Protein AF-A0A0Y0SMY7-F1 (afdb_monomer)

Solvent-accessible surface area (backbone atoms only — not comparable to full-atom values): 5277 Å² total; per-residue (Å²): 139,83,84,57,72,95,78,50,94,58,90,81,76,80,71,55,63,64,48,93,86,24,46,58,43,87,95,56,78,93,59,68,70,66,81,84,89,81,62,89,97,65,87,78,89,80,81,89,76,90,88,60,96,74,74,83,79,92,84,87,52,90,99,53,86,86,86,130

InterPro domains:
  IPR001117 Multicopper oxidase, second cupredoxin domain [PF00394] (9-68)
  IPR008972 Cupredoxin [G3DSA:2.60.40.420] (1-68)
  IPR008972 Cupredoxin [SSF49503] (8-68)

Organism: NCBI:txid5358

Foldseek 3Di:
DDDDPVPDPDDDDDQWDADVHDTDGPPDDDDDHDDDDDDPPDDDDDDDDDPDPDDDDDDDDPPDDDDD

Structure (mmCIF, N/CA/C/O backbone):
data_AF-A0A0Y0SMY7-F1
#
_entry.id   AF-A0A0Y0SMY7-F1
#
loop_
_atom_site.group_PDB
_atom_site.id
_atom_site.type_symbol
_atom_site.label_atom_id
_atom_site.label_alt_id
_atom_site.label_comp_id
_atom_site.label_asym_id
_atom_site.label_entity_id
_ato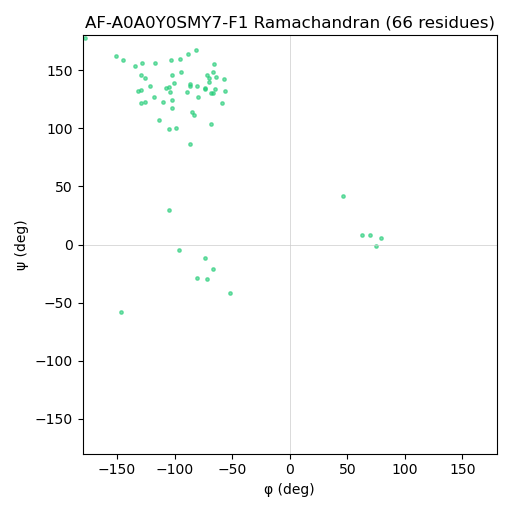m_site.label_seq_id
_atom_site.pdbx_PDB_ins_code
_atom_site.Cartn_x
_atom_site.Cartn_y
_atom_site.Cartn_z
_atom_site.occupancy
_atom_site.B_iso_or_equiv
_atom_site.auth_seq_id
_atom_site.auth_comp_id
_atom_site.auth_asym_id
_atom_site.auth_atom_id
_atom_site.pdbx_PDB_model_num
ATOM 1 N N . TYR A 1 1 ? 17.613 -5.331 -8.989 1.00 50.03 1 TYR A N 1
ATOM 2 C CA . TYR A 1 1 ? 19.006 -4.836 -9.016 1.00 50.03 1 TYR A CA 1
ATOM 3 C C . TYR A 1 1 ? 18.948 -3.375 -9.442 1.00 50.03 1 TYR A C 1
ATOM 5 O O . TYR A 1 1 ? 18.170 -3.094 -10.343 1.00 50.03 1 TYR A O 1
ATOM 13 N N . HIS A 1 2 ? 19.664 -2.461 -8.779 1.00 63.53 2 HIS A N 1
ATOM 14 C CA . HIS A 1 2 ? 19.645 -1.024 -9.104 1.00 63.53 2 HIS A CA 1
ATOM 15 C C . HIS A 1 2 ? 20.883 -0.645 -9.924 1.00 63.53 2 HIS A C 1
ATOM 17 O O . HIS A 1 2 ? 21.980 -1.106 -9.615 1.00 63.53 2 HIS A O 1
ATOM 23 N N . VAL A 1 3 ? 20.715 0.201 -10.942 1.00 76.25 3 VAL A N 1
ATOM 24 C CA . VAL A 1 3 ? 21.837 0.828 -11.659 1.00 76.25 3 VAL A CA 1
ATOM 25 C C . VAL A 1 3 ? 22.445 1.906 -10.759 1.00 76.25 3 VAL A C 1
ATOM 27 O O . VAL A 1 3 ? 21.714 2.674 -10.132 1.00 76.25 3 VAL A O 1
ATOM 30 N N . VAL A 1 4 ? 23.776 1.962 -10.659 1.00 81.00 4 VAL A N 1
ATOM 31 C CA . VAL A 1 4 ? 24.452 2.980 -9.838 1.00 81.00 4 VAL A CA 1
ATOM 32 C C . VAL A 1 4 ? 24.322 4.365 -10.470 1.00 81.00 4 VAL A C 1
ATOM 34 O O . VAL A 1 4 ? 24.393 4.511 -11.689 1.00 81.00 4 VAL A O 1
ATOM 37 N N . ALA A 1 5 ? 24.175 5.395 -9.633 1.00 76.31 5 ALA A N 1
ATOM 38 C CA . ALA A 1 5 ? 23.885 6.759 -10.079 1.00 76.31 5 ALA A CA 1
ATOM 39 C C . ALA A 1 5 ? 24.834 7.306 -11.174 1.00 76.31 5 ALA A C 1
ATOM 41 O O . ALA A 1 5 ? 24.323 7.864 -12.140 1.00 76.31 5 ALA A O 1
ATOM 42 N N . PRO A 1 6 ? 26.169 7.101 -11.129 1.00 80.31 6 PRO A N 1
ATOM 43 C CA . PRO A 1 6 ? 27.072 7.615 -12.168 1.00 80.31 6 PRO A CA 1
ATOM 44 C C . PRO A 1 6 ? 26.884 6.970 -13.548 1.00 80.31 6 PRO A C 1
ATOM 46 O O . PRO A 1 6 ? 27.317 7.527 -14.550 1.00 80.31 6 PRO A O 1
ATOM 49 N N . GLN A 1 7 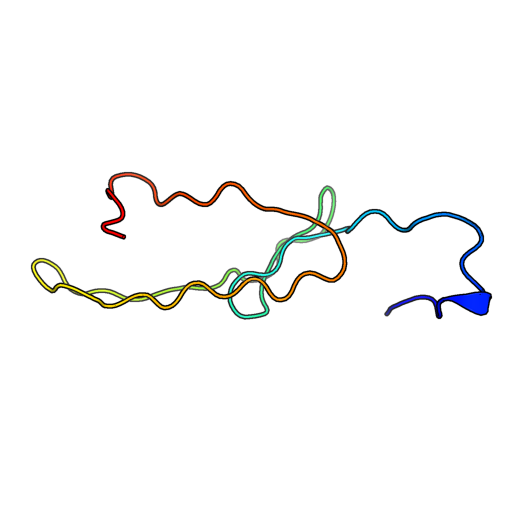? 26.282 5.780 -13.601 1.00 80.00 7 GLN A N 1
ATOM 50 C CA . GLN A 1 7 ? 26.030 5.040 -14.839 1.00 80.00 7 GLN A CA 1
ATOM 51 C C . GLN A 1 7 ? 24.618 5.278 -15.381 1.00 80.00 7 GLN A C 1
ATOM 53 O O . GLN A 1 7 ? 24.294 4.799 -16.466 1.00 80.00 7 GLN A O 1
ATOM 58 N N . ASN A 1 8 ? 23.779 6.010 -14.645 1.00 75.00 8 ASN A N 1
ATOM 59 C CA . ASN A 1 8 ? 22.401 6.251 -15.028 1.00 75.00 8 ASN A CA 1
ATOM 60 C C . ASN A 1 8 ? 22.271 7.627 -15.699 1.00 75.00 8 ASN A C 1
ATOM 62 O O . ASN A 1 8 ? 22.249 8.658 -15.032 1.00 75.00 8 ASN A O 1
ATOM 66 N N . ALA A 1 9 ? 22.211 7.641 -17.033 1.00 68.88 9 ALA A N 1
ATOM 67 C CA . ALA A 1 9 ? 22.175 8.870 -17.835 1.00 68.88 9 ALA A CA 1
ATOM 68 C C . ALA A 1 9 ? 20.822 9.612 -17.786 1.00 68.88 9 ALA A C 1
ATOM 70 O O . ALA A 1 9 ? 20.726 10.747 -18.247 1.00 68.88 9 ALA A O 1
ATOM 71 N N . VAL A 1 10 ? 19.778 8.973 -17.247 1.00 76.81 10 VAL A N 1
ATOM 72 C CA . VAL A 1 10 ? 18.405 9.493 -17.166 1.00 76.81 10 VAL A CA 1
ATOM 73 C C . VAL A 1 10 ? 17.904 9.361 -15.728 1.00 76.81 10 VAL A C 1
ATOM 75 O O . VAL A 1 10 ? 18.253 8.404 -15.034 1.00 76.81 10 VAL A O 1
ATOM 78 N N . LEU A 1 11 ? 17.075 10.309 -15.276 1.00 78.38 11 LEU A N 1
ATOM 79 C CA . LEU A 1 11 ? 16.395 10.200 -13.984 1.00 78.38 11 LEU A CA 1
ATOM 80 C C . LEU A 1 11 ? 15.536 8.921 -13.962 1.00 78.38 11 LEU A C 1
ATOM 82 O O . LEU A 1 11 ? 14.688 8.751 -14.841 1.00 78.38 11 LEU A O 1
ATOM 86 N N . PRO A 1 12 ? 15.760 7.999 -13.010 1.00 83.62 12 PRO A N 1
ATOM 87 C CA . PRO A 1 12 ? 15.057 6.727 -13.002 1.00 83.62 12 PRO A CA 1
ATOM 88 C C . PRO A 1 12 ? 13.605 6.909 -12.560 1.00 83.62 12 PRO A C 1
ATOM 90 O O . PRO A 1 12 ? 13.329 7.535 -11.540 1.00 83.62 12 PRO A O 1
ATOM 93 N N . THR A 1 13 ? 12.678 6.289 -13.283 1.00 88.81 13 THR A N 1
ATOM 94 C CA . THR A 1 13 ? 11.297 6.114 -12.827 1.00 88.81 13 THR A CA 1
ATOM 95 C C . THR A 1 13 ? 11.188 4.840 -11.988 1.00 88.81 13 THR A C 1
ATOM 97 O O . THR A 1 13 ? 11.764 3.824 -12.378 1.00 88.81 13 THR A O 1
ATOM 100 N N . PRO A 1 14 ? 10.458 4.838 -10.861 1.00 90.69 14 PRO A N 1
ATOM 101 C CA . PRO A 1 14 ? 10.310 3.633 -10.053 1.00 90.69 14 PRO A CA 1
ATOM 102 C C . PRO A 1 14 ? 9.472 2.568 -10.780 1.00 90.69 14 PRO A C 1
ATOM 104 O O . PRO A 1 14 ? 8.356 2.845 -11.210 1.00 90.69 14 PRO A O 1
ATOM 107 N N . ASP A 1 15 ? 9.968 1.328 -10.847 1.00 92.50 15 ASP A N 1
ATOM 108 C CA . ASP A 1 15 ? 9.232 0.205 -11.458 1.00 92.50 15 ASP A CA 1
ATOM 109 C C . ASP A 1 15 ? 8.041 -0.265 -10.606 1.00 92.50 15 ASP A C 1
ATOM 111 O O . ASP A 1 15 ? 7.057 -0.810 -11.108 1.00 92.50 15 ASP A O 1
ATOM 115 N N . SER A 1 16 ? 8.151 -0.114 -9.283 1.00 95.12 16 SER A N 1
ATOM 116 C CA . SER A 1 16 ? 7.154 -0.585 -8.322 1.00 95.12 16 SER A CA 1
ATOM 117 C C . SER A 1 16 ? 7.124 0.271 -7.063 1.00 95.12 16 SER A C 1
ATOM 119 O O . SER A 1 16 ? 8.071 0.987 -6.741 1.00 95.12 16 SER A O 1
ATOM 121 N N . THR A 1 17 ? 6.026 0.149 -6.322 1.00 96.06 17 THR A N 1
ATOM 122 C CA . THR A 1 17 ? 5.897 0.660 -4.954 1.00 96.06 17 THR A CA 1
ATOM 123 C C . THR A 1 17 ? 5.917 -0.511 -3.985 1.00 96.06 17 THR A C 1
ATOM 125 O O . THR A 1 17 ? 5.231 -1.510 -4.212 1.00 96.06 17 THR A O 1
ATOM 128 N N . LEU A 1 18 ? 6.681 -0.390 -2.897 1.00 96.88 18 LEU A N 1
ATOM 129 C CA . LEU A 1 18 ? 6.757 -1.408 -1.853 1.00 96.88 18 LEU A CA 1
ATOM 130 C C . LEU A 1 18 ? 6.082 -0.908 -0.575 1.00 96.88 18 LEU A C 1
ATOM 132 O O . LEU A 1 18 ? 6.504 0.088 0.004 1.00 96.88 18 LEU A O 1
ATOM 136 N N . ILE A 1 19 ? 5.082 -1.644 -0.094 1.00 98.44 19 ILE A N 1
ATOM 137 C CA . ILE A 1 19 ? 4.5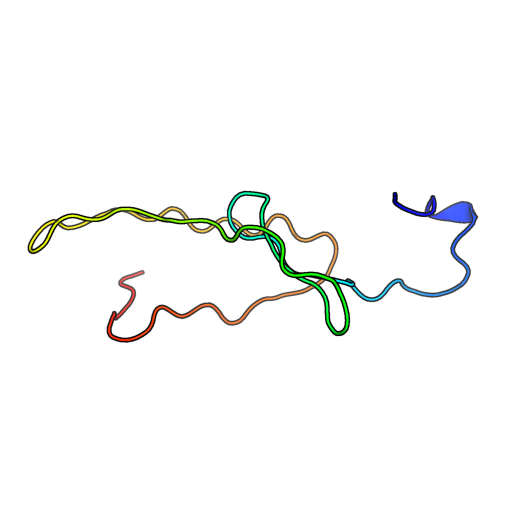09 -1.461 1.246 1.00 98.44 19 ILE A CA 1
ATOM 138 C C . ILE A 1 19 ? 5.082 -2.576 2.117 1.00 98.44 19 ILE A C 1
ATOM 140 O O . ILE A 1 19 ? 4.992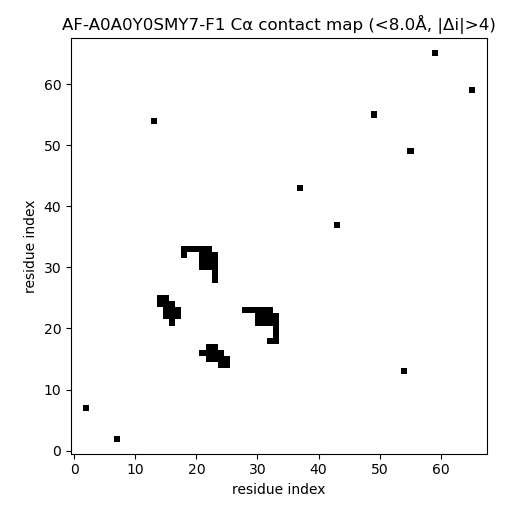 -3.747 1.752 1.00 98.44 19 ILE A O 1
ATOM 144 N N . ASN A 1 20 ? 5.727 -2.233 3.237 1.00 97.81 20 ASN A N 1
ATOM 145 C CA . ASN A 1 20 ? 6.438 -3.187 4.104 1.00 97.81 20 ASN A CA 1
ATOM 146 C C . ASN A 1 20 ? 7.345 -4.167 3.320 1.00 97.81 20 ASN A C 1
ATOM 148 O O . ASN A 1 20 ? 7.365 -5.370 3.587 1.00 97.81 20 ASN A O 1
ATOM 152 N N . GLY A 1 21 ? 8.065 -3.653 2.315 1.00 96.88 21 GLY A N 1
ATOM 153 C CA . GLY A 1 21 ? 9.032 -4.411 1.511 1.00 96.88 21 GLY A CA 1
ATOM 154 C C . GLY A 1 21 ? 8.446 -5.305 0.410 1.00 96.88 21 GLY A C 1
ATOM 155 O O . GLY A 1 21 ? 9.204 -6.033 -0.226 1.00 96.88 21 GLY A O 1
ATOM 156 N N . LYS A 1 22 ? 7.129 -5.274 0.159 1.00 97.75 22 LYS A N 1
ATOM 157 C CA . LYS A 1 22 ? 6.463 -6.106 -0.860 1.00 97.75 22 LYS A CA 1
ATOM 158 C C . LYS A 1 22 ? 5.642 -5.264 -1.836 1.00 97.75 22 LYS A C 1
ATOM 160 O O . LYS A 1 22 ? 4.996 -4.300 -1.433 1.00 97.75 22 LYS A O 1
ATOM 165 N N . GLY A 1 23 ? 5.635 -5.660 -3.107 1.00 96.00 23 GLY A N 1
ATOM 166 C CA . GLY A 1 23 ? 4.924 -4.964 -4.179 1.00 96.00 23 GLY A CA 1
ATOM 167 C C . GLY A 1 23 ? 5.042 -5.677 -5.524 1.00 96.00 23 GLY A C 1
ATOM 168 O O . GLY A 1 23 ? 5.700 -6.715 -5.633 1.00 96.00 23 GLY A O 1
ATOM 169 N N . ARG A 1 24 ? 4.377 -5.120 -6.539 1.00 96.25 24 ARG A N 1
ATOM 170 C CA . ARG A 1 24 ? 4.305 -5.622 -7.922 1.00 96.25 24 ARG A CA 1
ATOM 171 C C . ARG A 1 24 ? 4.663 -4.501 -8.899 1.00 96.25 24 ARG A C 1
ATOM 173 O O . ARG A 1 24 ? 4.487 -3.331 -8.568 1.00 96.25 24 ARG A O 1
ATOM 180 N N . PHE A 1 25 ? 5.119 -4.870 -10.092 1.00 95.06 25 PHE A N 1
ATOM 181 C CA . PHE A 1 25 ? 5.338 -3.959 -11.219 1.00 95.06 25 PHE A CA 1
ATOM 182 C C . PHE A 1 25 ? 4.428 -4.339 -12.395 1.00 95.06 25 PHE A C 1
ATOM 184 O O . PHE A 1 25 ? 3.973 -5.484 -12.494 1.00 95.06 25 PHE A O 1
ATOM 191 N N . ALA A 1 26 ? 4.137 -3.380 -13.274 1.00 94.75 26 ALA A N 1
ATOM 192 C CA . ALA A 1 26 ? 3.254 -3.591 -14.419 1.00 94.75 26 ALA A CA 1
ATOM 193 C C . ALA A 1 26 ? 3.850 -4.608 -15.412 1.00 94.75 26 ALA A C 1
ATOM 195 O O . ALA A 1 26 ? 5.027 -4.539 -15.748 1.00 94.75 26 ALA A O 1
ATOM 196 N N . GLY A 1 27 ? 3.039 -5.566 -15.873 1.00 94.19 27 GLY A N 1
ATOM 197 C CA . GLY A 1 27 ? 3.477 -6.627 -16.794 1.00 94.19 27 GLY A CA 1
ATOM 198 C C . GLY A 1 27 ? 4.334 -7.736 -16.161 1.00 94.19 27 GLY A C 1
ATOM 199 O O . GLY A 1 27 ? 4.702 -8.683 -16.851 1.00 94.19 27 GLY A O 1
ATOM 200 N N . GLY A 1 28 ? 4.640 -7.648 -14.862 1.00 89.88 28 GLY A N 1
ATOM 201 C CA . GLY A 1 28 ? 5.384 -8.667 -14.125 1.00 89.88 28 GLY A CA 1
ATOM 202 C C . GLY A 1 28 ? 4.536 -9.855 -13.664 1.00 89.88 28 GLY A C 1
ATOM 203 O O . GLY A 1 28 ? 3.306 -9.813 -13.652 1.00 89.88 28 GLY A O 1
ATOM 204 N N . ALA A 1 29 ? 5.209 -10.918 -13.215 1.00 90.69 29 ALA A N 1
ATOM 205 C CA . ALA A 1 29 ? 4.553 -12.040 -12.548 1.00 90.69 29 ALA A CA 1
ATOM 206 C C . ALA A 1 29 ? 3.934 -11.615 -11.201 1.00 90.69 29 ALA A C 1
ATOM 208 O O . ALA A 1 29 ? 4.385 -10.673 -10.544 1.00 90.69 29 ALA A O 1
ATOM 209 N N . THR A 1 30 ? 2.916 -12.345 -10.744 1.00 94.31 30 THR A N 1
ATOM 210 C CA . THR A 1 30 ? 2.273 -12.089 -9.450 1.00 94.31 30 THR A CA 1
ATOM 211 C C . THR A 1 30 ? 3.202 -12.417 -8.280 1.00 94.31 30 THR A C 1
ATOM 213 O O . THR A 1 30 ? 3.368 -13.579 -7.916 1.00 94.31 30 THR A O 1
ATOM 216 N N . SER A 1 31 ? 3.762 -11.384 -7.647 1.00 94.94 31 SER A N 1
ATOM 217 C CA . SER A 1 31 ? 4.482 -11.470 -6.368 1.00 94.94 31 SER A CA 1
ATOM 218 C C . SER A 1 31 ? 3.534 -11.319 -5.167 1.00 94.94 31 SER A C 1
ATOM 220 O O . SER A 1 31 ? 2.385 -10.876 -5.298 1.00 94.94 31 SER A O 1
ATOM 222 N N . ALA A 1 32 ? 3.994 -11.694 -3.972 1.00 96.94 32 ALA A N 1
ATOM 223 C CA . ALA A 1 32 ? 3.230 -11.513 -2.738 1.00 96.94 32 ALA A CA 1
ATOM 224 C C . ALA A 1 32 ? 3.048 -10.024 -2.387 1.00 96.94 32 ALA A C 1
ATOM 226 O O . ALA A 1 32 ? 3.937 -9.210 -2.630 1.00 96.94 32 ALA A O 1
ATOM 227 N N . LEU A 1 33 ? 1.921 -9.689 -1.755 1.00 97.94 33 LEU A N 1
ATOM 228 C CA . LEU A 1 33 ? 1.640 -8.356 -1.210 1.00 97.94 33 LEU A CA 1
ATOM 229 C C . LEU A 1 33 ? 1.812 -8.350 0.314 1.00 97.94 33 LEU A C 1
ATOM 231 O O . LEU A 1 33 ? 1.791 -9.401 0.962 1.00 97.94 33 LEU A O 1
ATOM 235 N N . ALA A 1 34 ? 2.023 -7.169 0.893 1.00 98.19 34 ALA A N 1
ATOM 236 C CA . ALA A 1 34 ? 2.013 -7.016 2.341 1.00 98.19 34 ALA A CA 1
ATOM 237 C C . ALA A 1 34 ? 0.590 -7.176 2.891 1.00 98.19 34 ALA A C 1
ATOM 239 O O . ALA A 1 34 ? -0.369 -6.685 2.303 1.00 98.19 34 ALA A O 1
ATOM 240 N N . VAL A 1 35 ? 0.478 -7.851 4.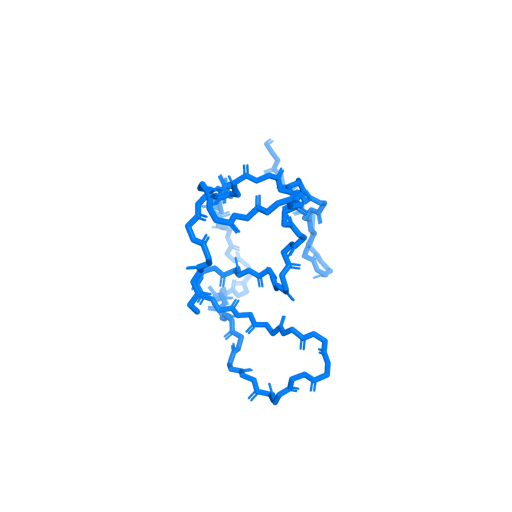035 1.00 98.12 35 VAL A N 1
ATOM 241 C CA . VAL A 1 35 ? -0.774 -8.014 4.778 1.00 98.12 35 VAL A CA 1
ATOM 242 C C . VAL A 1 35 ? -0.586 -7.361 6.137 1.00 98.12 35 VAL A C 1
ATOM 244 O O . VAL A 1 35 ? 0.384 -7.651 6.838 1.00 98.12 35 VAL A O 1
ATOM 247 N N . ILE A 1 36 ? -1.498 -6.462 6.491 1.00 98.19 36 ILE A N 1
ATOM 248 C CA . ILE A 1 36 ? -1.518 -5.766 7.776 1.00 98.19 36 ILE A CA 1
ATOM 249 C C . ILE A 1 36 ? -2.769 -6.249 8.500 1.00 98.19 36 ILE A C 1
ATOM 251 O O . ILE A 1 36 ? -3.883 -5.915 8.108 1.00 98.19 36 ILE A O 1
ATOM 255 N N . ASN A 1 37 ? -2.582 -7.085 9.519 1.00 98.25 37 ASN A N 1
ATOM 256 C CA . ASN A 1 37 ? -3.695 -7.661 10.266 1.00 98.25 37 ASN A CA 1
ATOM 257 C C . ASN A 1 37 ? -4.216 -6.667 11.302 1.00 98.25 37 ASN A C 1
ATOM 259 O O . ASN A 1 37 ? -3.441 -6.056 12.040 1.00 98.25 37 ASN A O 1
ATOM 263 N N . VAL A 1 38 ? -5.536 -6.563 11.382 1.00 98.00 38 VAL A N 1
ATOM 264 C CA . VAL A 1 38 ? -6.260 -5.805 12.400 1.00 98.00 38 VAL A CA 1
ATOM 265 C C . VAL A 1 38 ? -7.401 -6.661 12.926 1.00 98.00 38 VAL A C 1
ATOM 267 O O . VAL A 1 38 ? -7.901 -7.544 12.231 1.00 98.00 38 VAL A O 1
ATOM 270 N N . GLU A 1 39 ? -7.819 -6.401 14.155 1.00 98.31 39 GLU A N 1
ATOM 271 C CA . GLU A 1 39 ? -9.017 -7.001 14.728 1.00 98.31 39 GLU A CA 1
ATOM 272 C C . GLU A 1 39 ? -10.164 -5.990 14.715 1.00 98.31 39 GLU A C 1
ATOM 274 O O . GLU A 1 39 ? -9.958 -4.789 14.916 1.00 98.31 39 GLU A O 1
ATOM 279 N N . SER A 1 40 ? -11.384 -6.489 14.510 1.00 97.56 40 SER A N 1
ATOM 280 C CA . SER A 1 40 ? -12.586 -5.655 14.533 1.00 97.56 40 SER A CA 1
ATOM 281 C C . SER A 1 40 ? -12.719 -4.905 15.864 1.00 97.56 40 SER A C 1
ATOM 283 O O . SER A 1 40 ? -12.404 -5.439 16.929 1.00 97.56 40 SER A O 1
ATOM 285 N N . ASN A 1 41 ? -13.191 -3.658 15.800 1.00 96.88 41 ASN A N 1
ATOM 286 C CA . ASN A 1 41 ? -13.396 -2.752 16.938 1.00 96.88 41 ASN A CA 1
ATOM 287 C C . ASN A 1 41 ? -12.135 -2.351 17.730 1.00 96.88 41 ASN A C 1
ATOM 289 O O . ASN A 1 41 ? -12.251 -1.676 18.755 1.00 96.88 41 ASN A O 1
ATOM 293 N N . LYS A 1 42 ? -10.925 -2.698 17.270 1.00 98.12 42 LYS A N 1
ATOM 294 C CA . LYS A 1 42 ? -9.675 -2.175 17.842 1.00 98.12 42 LYS A CA 1
ATOM 295 C C . LYS A 1 42 ? -9.186 -0.946 17.078 1.00 98.12 42 LYS A C 1
ATOM 297 O O . LYS A 1 42 ? -9.379 -0.813 15.873 1.00 98.12 42 LYS A O 1
ATOM 302 N N . ARG A 1 43 ? -8.517 -0.040 17.798 1.00 98.06 43 ARG A N 1
ATOM 303 C CA . ARG A 1 43 ? -7.856 1.140 17.221 1.00 98.06 43 ARG A CA 1
ATOM 304 C C . ARG A 1 43 ? -6.354 0.923 17.190 1.00 98.06 43 ARG A C 1
ATOM 306 O O . ARG A 1 43 ? -5.771 0.497 18.184 1.00 98.06 43 ARG A O 1
ATOM 313 N N . TYR A 1 44 ? -5.737 1.270 16.068 1.00 98.50 44 TYR A N 1
ATOM 314 C CA . TYR A 1 44 ? -4.310 1.083 15.842 1.00 98.50 44 TYR A CA 1
ATOM 315 C C . TYR A 1 44 ? -3.645 2.419 15.544 1.00 98.50 44 TYR A C 1
ATOM 317 O O . TYR A 1 44 ? -4.146 3.223 14.761 1.00 98.50 44 TYR A O 1
ATOM 325 N N . ARG A 1 45 ? -2.480 2.640 16.155 1.00 98.31 45 ARG A N 1
ATOM 326 C CA . ARG A 1 45 ? -1.609 3.762 15.814 1.00 98.31 45 ARG A CA 1
ATOM 327 C C . ARG A 1 45 ? -0.699 3.343 14.666 1.00 98.31 45 ARG A C 1
ATOM 329 O O . ARG A 1 45 ? 0.416 2.874 14.897 1.00 98.31 45 ARG A O 1
ATOM 336 N N . PHE A 1 46 ? -1.176 3.504 13.437 1.00 97.94 46 PHE A N 1
ATOM 337 C CA . PHE A 1 46 ? -0.329 3.322 12.264 1.00 97.94 46 PHE A CA 1
ATOM 338 C C . PHE A 1 46 ? 0.740 4.416 12.216 1.00 97.94 46 PHE A C 1
ATOM 340 O O . PHE A 1 46 ? 0.449 5.599 12.368 1.00 97.94 46 PHE A O 1
ATOM 347 N N . ARG A 1 47 ? 1.997 4.011 12.025 1.00 98.19 47 ARG A N 1
ATOM 348 C CA . ARG A 1 47 ? 3.109 4.924 11.751 1.00 98.19 47 ARG A CA 1
ATOM 349 C C . ARG A 1 47 ? 3.434 4.810 10.271 1.00 98.19 47 ARG A C 1
ATOM 351 O O . ARG A 1 47 ? 4.084 3.852 9.864 1.00 98.19 47 ARG A O 1
ATOM 358 N N . LEU A 1 48 ? 2.932 5.753 9.481 1.00 97.62 48 LEU A N 1
ATOM 359 C CA . LEU A 1 48 ? 3.236 5.832 8.057 1.00 97.62 48 LEU A CA 1
ATOM 360 C C . LEU A 1 48 ? 4.610 6.484 7.874 1.00 97.62 48 LEU A C 1
ATOM 362 O O . LEU A 1 48 ? 4.860 7.560 8.412 1.00 97.62 48 LEU A O 1
ATOM 366 N N . ILE A 1 49 ? 5.499 5.819 7.140 1.00 97.94 49 ILE A N 1
ATOM 367 C CA . ILE A 1 49 ? 6.864 6.286 6.884 1.00 97.94 49 ILE A CA 1
ATOM 368 C C . ILE A 1 49 ? 7.098 6.228 5.377 1.00 97.94 49 ILE A C 1
ATOM 370 O O . ILE A 1 49 ? 6.993 5.157 4.781 1.00 97.94 49 ILE A O 1
ATOM 374 N N . SER A 1 50 ? 7.434 7.368 4.767 1.00 97.38 50 SER A N 1
ATOM 375 C CA . SER A 1 50 ? 7.907 7.395 3.382 1.00 97.38 50 SER A CA 1
ATOM 376 C C . SER A 1 50 ? 9.404 7.117 3.358 1.00 97.38 50 SER A C 1
ATOM 378 O O . SER A 1 50 ? 10.190 7.910 3.870 1.00 97.38 50 SER A O 1
ATOM 380 N N . MET A 1 51 ? 9.792 5.985 2.772 1.00 96.19 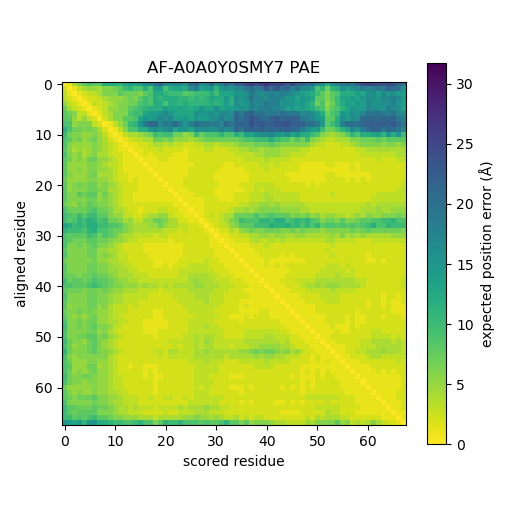51 MET A N 1
ATOM 381 C CA . MET A 1 51 ? 11.193 5.620 2.522 1.00 96.19 51 MET A CA 1
ATOM 382 C C . MET A 1 51 ? 11.554 5.787 1.038 1.00 96.19 51 MET A C 1
ATOM 384 O O . MET A 1 51 ? 12.350 5.025 0.494 1.00 96.19 51 MET A O 1
ATOM 388 N N . SER A 1 52 ? 10.906 6.733 0.356 1.00 92.88 52 SER A N 1
ATOM 389 C CA . SER A 1 52 ? 11.152 7.014 -1.054 1.00 92.88 52 SER A CA 1
ATOM 390 C C . SER A 1 52 ? 12.504 7.698 -1.268 1.00 92.88 52 SER A C 1
ATOM 392 O O . SER A 1 52 ? 12.948 8.499 -0.448 1.00 92.88 52 SER A O 1
ATOM 394 N N . CYS A 1 53 ? 13.150 7.399 -2.400 1.00 89.06 53 CYS A N 1
ATOM 395 C CA . CYS A 1 53 ? 14.254 8.221 -2.905 1.00 89.06 53 CYS A CA 1
ATOM 396 C C . CYS A 1 53 ? 13.749 9.472 -3.642 1.00 89.06 53 CYS A C 1
ATOM 398 O O . CYS A 1 53 ? 14.454 10.472 -3.670 1.00 89.06 53 CYS A O 1
ATOM 400 N N . ASP A 1 54 ? 12.554 9.396 -4.240 1.00 89.62 54 ASP A N 1
ATOM 401 C CA . ASP A 1 54 ? 11.964 10.459 -5.065 1.00 89.62 54 ASP A CA 1
ATOM 402 C C . ASP A 1 54 ? 10.423 10.533 -4.950 1.00 89.62 54 ASP A C 1
ATOM 404 O O . ASP A 1 54 ? 9.908 11.555 -4.493 1.00 89.62 54 ASP A O 1
ATOM 408 N N . PRO A 1 55 ? 9.640 9.471 -5.256 1.00 93.69 55 PRO A N 1
ATOM 409 C CA . PRO A 1 55 ? 8.194 9.625 -5.396 1.00 93.69 55 PRO A CA 1
ATOM 410 C C . PRO A 1 55 ? 7.508 10.035 -4.088 1.00 93.69 55 PRO A C 1
ATOM 412 O O . PRO A 1 55 ? 7.857 9.569 -2.997 1.00 93.69 55 PRO A O 1
ATOM 415 N N . ASN A 1 56 ? 6.474 10.864 -4.221 1.00 96.88 56 ASN A N 1
ATOM 416 C CA . ASN A 1 56 ? 5.469 11.070 -3.183 1.00 96.88 56 ASN A CA 1
ATOM 417 C C . ASN A 1 56 ? 4.251 10.169 -3.437 1.00 96.88 56 ASN A C 1
ATOM 419 O O . ASN A 1 56 ? 4.041 9.684 -4.549 1.00 96.88 56 ASN A O 1
ATOM 423 N N . PHE A 1 57 ? 3.463 9.932 -2.388 1.00 97.38 57 PHE A N 1
ATOM 424 C CA . PHE A 1 57 ? 2.322 9.025 -2.440 1.00 97.38 57 PHE A CA 1
ATOM 425 C C . PHE A 1 57 ? 1.081 9.663 -1.831 1.00 97.38 57 PHE A C 1
ATOM 427 O O . PHE A 1 57 ? 1.109 10.158 -0.703 1.00 97.38 57 PHE A O 1
ATOM 434 N N . THR A 1 58 ? -0.037 9.562 -2.545 1.00 98.19 58 THR A N 1
ATOM 435 C CA . THR A 1 58 ? -1.367 9.698 -1.950 1.00 98.19 58 THR A CA 1
ATOM 436 C C . THR A 1 58 ? -1.749 8.351 -1.347 1.00 98.19 58 THR A C 1
ATOM 438 O O . THR A 1 58 ? -1.926 7.373 -2.069 1.00 98.19 58 THR A O 1
ATOM 441 N N . PHE A 1 59 ? -1.828 8.287 -0.019 1.00 97.69 59 PHE A N 1
ATOM 442 C CA . PHE A 1 59 ? -2.120 7.056 0.711 1.00 97.69 59 PHE A CA 1
ATOM 443 C C . PHE A 1 59 ? -3.567 7.044 1.220 1.00 97.69 59 PHE A C 1
ATOM 445 O O . PHE A 1 59 ? -4.013 7.997 1.858 1.00 97.69 59 PHE A O 1
ATOM 452 N N . SER A 1 60 ? -4.276 5.944 0.978 1.00 98.19 60 SER A N 1
ATOM 453 C CA . SER A 1 60 ? -5.633 5.688 1.467 1.00 98.19 60 SER A CA 1
ATOM 454 C C . SER A 1 60 ? -5.814 4.206 1.797 1.00 98.19 60 SER A C 1
ATOM 456 O O . SER A 1 60 ? -5.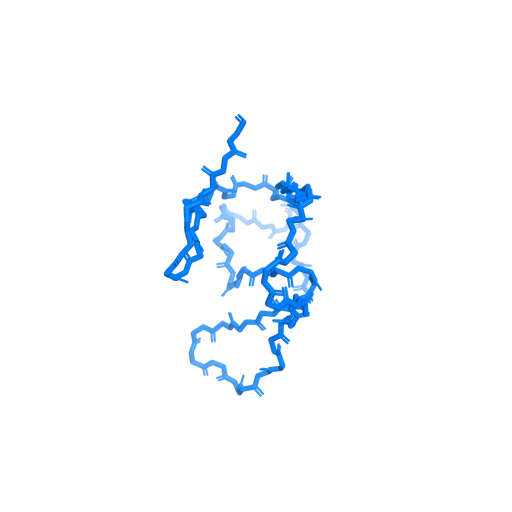068 3.356 1.311 1.00 98.19 60 SER A O 1
ATOM 458 N N . ILE A 1 61 ? -6.809 3.897 2.630 1.00 98.25 61 ILE A N 1
ATOM 459 C CA . ILE A 1 61 ? -7.228 2.527 2.936 1.00 98.25 61 ILE A CA 1
ATOM 460 C C . ILE A 1 61 ? -8.725 2.442 2.655 1.00 98.25 61 ILE A C 1
ATOM 462 O O . ILE A 1 61 ? -9.508 3.198 3.231 1.00 98.25 61 ILE A O 1
ATOM 466 N N . ASP A 1 62 ? -9.122 1.526 1.778 1.00 98.62 62 ASP A N 1
ATOM 467 C CA . ASP A 1 62 ? -10.522 1.370 1.387 1.00 98.62 62 ASP A CA 1
ATOM 468 C C . ASP A 1 62 ? -11.413 1.122 2.612 1.00 98.62 62 ASP A C 1
ATOM 470 O O . ASP A 1 62 ? -11.099 0.312 3.488 1.00 98.62 62 ASP A O 1
ATOM 474 N N . GLY A 1 63 ? -1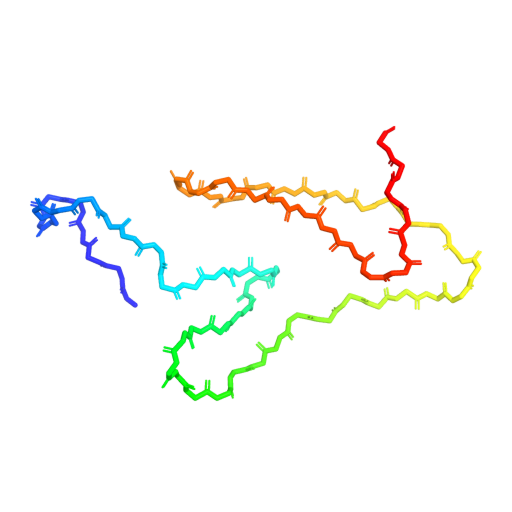2.523 1.858 2.694 1.00 97.94 63 GLY A N 1
ATOM 475 C CA . GLY A 1 63 ? -13.482 1.758 3.798 1.00 97.94 63 GLY A CA 1
ATOM 476 C C . GLY A 1 63 ? -12.994 2.290 5.153 1.00 97.94 63 GLY A C 1
ATOM 477 O O . GLY A 1 63 ? -13.695 2.099 6.142 1.00 97.94 63 GLY A O 1
ATOM 478 N N . HIS A 1 64 ? -11.831 2.951 5.227 1.00 97.94 64 HIS A N 1
ATOM 479 C CA . HIS A 1 64 ? -11.278 3.470 6.481 1.00 97.94 64 HIS A CA 1
ATOM 480 C C . HIS A 1 64 ? -10.877 4.944 6.365 1.00 97.94 64 HIS A C 1
ATOM 482 O O . HIS A 1 64 ? -10.149 5.343 5.457 1.00 97.94 64 HIS A O 1
ATOM 488 N N . SER A 1 65 ? -11.284 5.747 7.347 1.00 97.75 65 SER A N 1
ATOM 489 C CA . SER A 1 65 ? -10.777 7.111 7.517 1.00 97.75 65 SER A CA 1
ATOM 490 C C . SER A 1 65 ? -9.500 7.100 8.352 1.00 97.75 65 SER A C 1
ATOM 492 O O . SER A 1 65 ? -9.432 6.437 9.390 1.00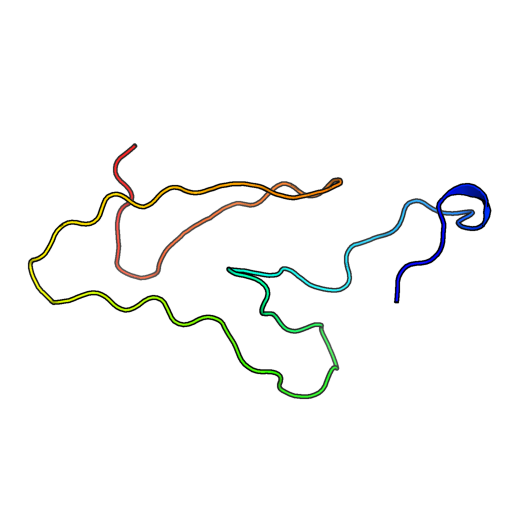 97.75 65 SER A O 1
ATOM 494 N N . LEU A 1 66 ? -8.498 7.866 7.926 1.00 97.19 66 LEU A N 1
ATOM 495 C CA . LEU A 1 66 ? -7.278 8.080 8.699 1.00 97.19 66 LEU A CA 1
ATOM 496 C C . LEU A 1 66 ? -7.461 9.280 9.625 1.00 97.19 66 LEU A C 1
ATOM 498 O O . LEU A 1 66 ? -7.889 10.347 9.190 1.00 97.19 66 LEU A O 1
ATOM 502 N N . GLN A 1 67 ? -7.110 9.101 10.894 1.00 96.94 67 GLN A N 1
ATOM 503 C CA . GLN A 1 67 ? -7.044 10.190 11.860 1.00 96.94 67 GLN A CA 1
ATOM 504 C C . GLN A 1 67 ? -5.575 10.574 12.057 1.00 96.94 67 GLN A C 1
ATOM 506 O O . GLN A 1 67 ? -4.776 9.731 12.471 1.00 96.94 67 GLN A O 1
ATOM 511 N N . VAL A 1 68 ? -5.244 11.821 11.709 1.00 90.56 68 VAL A N 1
ATOM 512 C CA . VAL A 1 68 ? -3.898 12.412 11.819 1.00 90.56 68 VAL A CA 1
ATOM 513 C C . VAL A 1 68 ? -3.729 13.099 13.166 1.00 90.56 68 VAL A C 1
ATOM 515 O O . VAL A 1 68 ? -4.702 13.749 13.612 1.00 90.56 68 VAL A O 1
#

Sequence (68 aa):
YHVVAPQNAVLPTPDSTLINGKGRFAGGATSALAVINVESNKRYRFRLISMSCDPNFTFSIDGHSLQV

pLDDT: mean 92.24, std 9.51, range [50.03, 98.62]

Secondary structure (DSSP, 8-state):
-PPPGGG--SPPPPSB--BTTB--BTTS--PPPP-----TT-----------SS------BTTBPPP-

Mean predicted aligned error: 4.85 Å

Radius of gyration: 15.88 Å; Cα contacts (8 Å, |Δi|>4): 34; chains: 1; bounding box: 41×24×36 Å